Protein AF-A0A832LYG5-F1 (afdb_monomer_lite)

Structure (mmCIF, N/CA/C/O backbone):
data_AF-A0A832LYG5-F1
#
_entry.id   AF-A0A832LYG5-F1
#
loop_
_atom_site.group_PDB
_atom_site.id
_atom_site.type_symbol
_atom_site.label_atom_id
_atom_site.label_alt_id
_atom_site.label_comp_id
_atom_site.label_asym_id
_atom_site.label_entity_id
_atom_site.label_seq_id
_atom_site.pdbx_PDB_ins_code
_atom_site.Cartn_x
_atom_site.Cartn_y
_atom_site.Cartn_z
_atom_site.occupancy
_atom_site.B_iso_or_equiv
_atom_site.auth_seq_id
_atom_site.auth_comp_id
_atom_site.auth_asym_id
_atom_site.auth_atom_id
_atom_site.pdbx_PDB_model_num
AT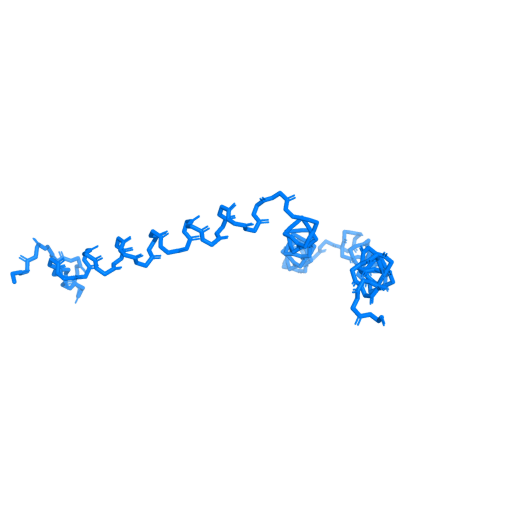OM 1 N N . MET A 1 1 ? -8.340 -6.563 -37.942 1.00 67.06 1 MET A N 1
ATOM 2 C CA . MET A 1 1 ? -7.545 -5.416 -38.422 1.00 67.06 1 MET A CA 1
ATOM 3 C C . MET A 1 1 ? -6.395 -5.212 -37.449 1.00 67.06 1 MET A C 1
ATOM 5 O O . MET A 1 1 ? -6.650 -4.949 -36.275 1.00 67.06 1 MET A O 1
ATOM 9 N N . GLU A 1 2 ? -5.165 -5.464 -37.894 1.00 76.25 2 GLU A N 1
ATOM 10 C CA . GLU A 1 2 ? -3.952 -5.181 -37.109 1.00 76.25 2 GLU A CA 1
ATOM 11 C C . GLU A 1 2 ? -3.703 -3.665 -37.135 1.00 76.25 2 GLU A C 1
ATOM 13 O O . GLU A 1 2 ? -3.885 -3.049 -38.182 1.00 76.25 2 GLU A O 1
ATOM 18 N N . LEU A 1 3 ? -3.363 -3.064 -35.991 1.00 74.75 3 LEU A N 1
ATOM 19 C CA . LEU A 1 3 ? -3.155 -1.618 -35.858 1.00 74.75 3 LEU A CA 1
ATOM 20 C C . LEU A 1 3 ? -1.670 -1.249 -35.952 1.00 74.75 3 LEU A C 1
ATOM 22 O O . LEU A 1 3 ? -1.302 -0.399 -36.755 1.00 74.75 3 LEU A O 1
ATOM 26 N N . PHE A 1 4 ? -0.815 -1.874 -35.138 1.00 78.56 4 PHE A N 1
ATOM 27 C CA . PHE A 1 4 ? 0.628 -1.610 -35.116 1.00 78.56 4 PHE A CA 1
ATOM 28 C C . PHE A 1 4 ? 1.407 -2.792 -34.524 1.00 78.56 4 PHE A C 1
ATOM 30 O O . PHE A 1 4 ? 0.884 -3.552 -33.709 1.00 78.56 4 PHE A O 1
ATOM 37 N N . LYS A 1 5 ? 2.668 -2.957 -34.941 1.00 78.69 5 LYS A N 1
ATOM 38 C CA . LYS A 1 5 ? 3.582 -3.995 -34.438 1.00 78.69 5 LYS A CA 1
ATOM 39 C C . LYS A 1 5 ? 4.720 -3.352 -33.648 1.00 78.69 5 LYS A C 1
ATOM 41 O O . LYS A 1 5 ? 5.399 -2.473 -34.168 1.00 78.69 5 LYS A O 1
ATOM 46 N N . ILE A 1 6 ? 4.926 -3.792 -32.407 1.00 80.75 6 ILE A N 1
ATOM 47 C CA . ILE A 1 6 ? 6.039 -3.385 -31.538 1.00 80.75 6 ILE A CA 1
ATOM 48 C C . ILE A 1 6 ? 6.928 -4.614 -31.337 1.00 80.75 6 ILE A C 1
ATOM 50 O O . ILE A 1 6 ? 6.648 -5.474 -30.502 1.00 80.75 6 ILE A O 1
ATOM 54 N N . GLY A 1 7 ? 7.983 -4.733 -32.145 1.00 83.69 7 GLY A N 1
ATOM 55 C CA . GLY A 1 7 ? 8.848 -5.916 -32.144 1.00 83.69 7 GLY A CA 1
ATOM 56 C C . GLY A 1 7 ? 8.066 -7.186 -32.498 1.00 83.69 7 GLY A C 1
ATOM 57 O O . GLY A 1 7 ? 7.599 -7.331 -33.624 1.00 83.69 7 GLY A O 1
ATOM 58 N N . PHE A 1 8 ? 7.906 -8.093 -31.531 1.00 83.12 8 PHE A N 1
ATOM 59 C CA . PHE A 1 8 ? 7.140 -9.340 -31.679 1.00 83.12 8 PHE A CA 1
ATOM 60 C C . PHE A 1 8 ? 5.651 -9.204 -31.308 1.00 83.12 8 PHE A C 1
ATOM 62 O O . PHE A 1 8 ? 4.868 -10.118 -31.566 1.00 83.12 8 PHE A O 1
ATOM 69 N N . LEU A 1 9 ? 5.236 -8.082 -30.711 1.00 79.38 9 LEU A N 1
ATOM 70 C CA . LEU A 1 9 ? 3.852 -7.851 -30.298 1.00 79.38 9 LEU A CA 1
ATOM 71 C C . LEU A 1 9 ? 3.068 -7.194 -31.429 1.00 79.38 9 LEU A C 1
ATOM 73 O O . LEU A 1 9 ? 3.393 -6.094 -31.872 1.00 79.38 9 LEU A O 1
ATOM 77 N N . THR A 1 10 ? 2.013 -7.862 -31.888 1.00 84.94 10 THR A N 1
ATOM 78 C CA . THR A 1 10 ? 1.077 -7.309 -32.870 1.00 84.94 10 THR A CA 1
ATOM 79 C C . THR A 1 10 ? -0.170 -6.838 -32.147 1.00 84.94 10 THR A C 1
ATOM 81 O O . THR A 1 10 ? -0.933 -7.667 -31.662 1.00 84.94 10 THR A O 1
ATOM 84 N N . VAL A 1 11 ? -0.375 -5.524 -32.087 1.00 87.06 11 VAL A N 1
ATOM 85 C CA . VAL A 1 11 ? -1.555 -4.931 -31.457 1.00 87.06 11 VAL A CA 1
ATOM 8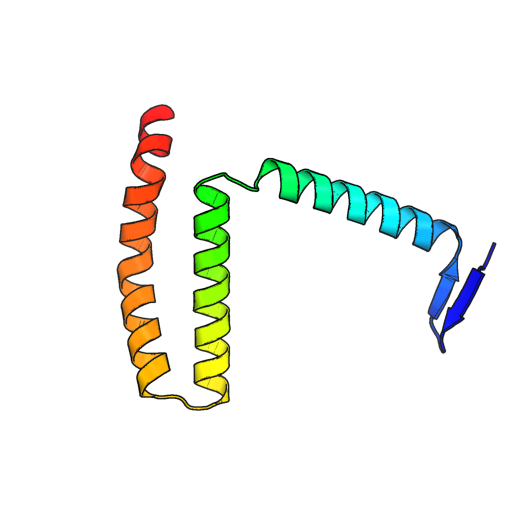6 C C . VAL A 1 11 ? -2.682 -4.870 -32.472 1.00 87.06 11 VAL A C 1
ATOM 88 O O . VAL A 1 11 ? -2.565 -4.271 -33.546 1.00 87.06 11 VAL A O 1
ATOM 91 N N . LYS A 1 12 ? -3.794 -5.509 -32.135 1.00 90.81 12 LYS A N 1
ATOM 92 C CA . LYS A 1 12 ? -5.029 -5.522 -32.910 1.00 90.81 12 LYS A CA 1
ATOM 93 C C . LYS A 1 12 ? -6.019 -4.530 -32.313 1.00 90.81 12 LYS A C 1
ATOM 95 O O . LYS A 1 12 ? -5.971 -4.204 -31.131 1.00 90.81 12 LYS A O 1
ATOM 100 N N . LEU A 1 13 ? -6.976 -4.090 -33.129 1.00 88.19 13 LEU A N 1
ATOM 101 C CA . LEU A 1 13 ? -8.071 -3.228 -32.661 1.00 88.19 13 LEU A CA 1
ATOM 102 C C . LEU A 1 13 ? -8.843 -3.857 -31.486 1.00 88.19 13 LEU A C 1
ATOM 104 O O . LEU A 1 13 ? -9.253 -3.147 -30.574 1.00 88.19 13 LEU A O 1
ATOM 108 N N . ILE A 1 14 ? -8.991 -5.186 -31.491 1.00 91.00 14 ILE A N 1
ATOM 109 C CA . ILE A 1 14 ? -9.654 -5.928 -30.412 1.00 91.00 14 ILE A CA 1
ATOM 110 C C . ILE A 1 14 ? -8.890 -5.811 -29.085 1.00 91.00 14 ILE A C 1
ATOM 112 O O . ILE A 1 14 ? -9.527 -5.649 -28.054 1.00 91.00 14 ILE A O 1
ATOM 116 N N . ASP A 1 15 ? -7.553 -5.793 -29.117 1.00 91.00 15 ASP A N 1
ATOM 117 C CA . ASP A 1 15 ? -6.719 -5.699 -27.913 1.00 91.00 15 ASP A CA 1
ATOM 118 C C . ASP A 1 15 ? -6.867 -4.318 -27.262 1.00 91.00 15 ASP A C 1
ATOM 120 O O . ASP A 1 15 ? -6.929 -4.191 -26.044 1.00 91.00 15 ASP A O 1
ATOM 124 N N . VAL A 1 16 ? -6.988 -3.264 -28.077 1.00 92.19 16 VAL A N 1
ATOM 125 C CA . VAL A 1 16 ? -7.239 -1.901 -27.585 1.00 92.19 16 VAL A CA 1
ATOM 126 C C . VAL A 1 16 ? -8.612 -1.805 -26.925 1.00 92.19 16 VAL A C 1
ATOM 128 O O . VAL A 1 16 ? -8.734 -1.244 -25.837 1.00 92.19 16 VAL A O 1
ATOM 131 N N . VAL A 1 17 ? -9.647 -2.354 -27.567 1.00 95.62 17 VAL A N 1
ATOM 132 C CA . VAL A 1 17 ? -11.007 -2.372 -27.008 1.00 95.62 17 VAL A CA 1
ATOM 133 C C . VAL A 1 17 ? -11.045 -3.174 -25.707 1.00 95.62 17 VAL A C 1
ATOM 135 O O . VAL A 1 17 ? -11.640 -2.710 -24.737 1.00 95.62 17 VAL A O 1
ATOM 138 N N . ASP A 1 18 ? -10.368 -4.318 -25.655 1.00 95.44 18 ASP A N 1
ATOM 139 C CA . ASP A 1 18 ? -10.265 -5.144 -24.452 1.00 95.44 18 ASP A CA 1
ATOM 140 C C . ASP A 1 18 ? -9.591 -4.387 -23.298 1.00 95.44 18 ASP A C 1
ATOM 142 O O . ASP A 1 18 ? -10.177 -4.237 -22.225 1.00 95.44 18 ASP A O 1
ATOM 146 N N . ILE A 1 19 ? -8.424 -3.775 -23.540 1.00 95.94 19 ILE A N 1
ATOM 147 C CA . ILE A 1 19 ? -7.724 -2.959 -22.536 1.00 95.94 19 ILE A CA 1
ATOM 148 C C . ILE A 1 19 ? -8.603 -1.805 -22.048 1.00 95.94 19 ILE A C 1
ATOM 150 O O . ILE A 1 19 ? -8.618 -1.521 -20.849 1.00 95.94 19 ILE A O 1
ATOM 154 N N . LEU A 1 20 ? -9.347 -1.137 -22.937 1.00 97.38 20 LEU A N 1
ATOM 155 C CA . LEU A 1 20 ? -10.255 -0.052 -22.555 1.00 97.38 20 LEU A CA 1
ATOM 156 C C . LEU A 1 20 ? -11.393 -0.545 -21.657 1.00 97.38 20 LEU A C 1
ATOM 158 O O . LEU A 1 20 ? -11.689 0.098 -20.648 1.00 97.38 20 LEU A O 1
ATOM 162 N N . ILE A 1 21 ? -12.005 -1.683 -21.989 1.00 97.75 21 ILE A N 1
ATOM 163 C CA . ILE A 1 21 ? -13.072 -2.291 -21.184 1.00 97.75 21 ILE A CA 1
ATOM 164 C C . ILE A 1 21 ? -12.529 -2.683 -19.808 1.00 97.75 21 ILE A C 1
ATOM 166 O O . ILE A 1 21 ? -13.086 -2.272 -18.787 1.00 97.75 21 ILE A O 1
ATOM 170 N N . VAL A 1 22 ? -11.415 -3.416 -19.767 1.00 97.81 22 VAL A N 1
ATOM 171 C CA . VAL A 1 22 ? -10.765 -3.841 -18.521 1.00 97.81 22 VAL A CA 1
ATOM 172 C C . VAL A 1 22 ? -10.393 -2.624 -17.670 1.00 97.81 22 VAL A C 1
ATOM 174 O O . VAL A 1 22 ? -10.747 -2.558 -16.491 1.00 97.81 22 VAL A O 1
ATOM 177 N N . SER A 1 23 ? -9.771 -1.607 -18.269 1.00 97.38 23 SER A N 1
ATOM 178 C CA . SER A 1 23 ? -9.395 -0.367 -17.578 1.00 97.38 23 SER A CA 1
ATOM 179 C C . SER A 1 23 ? -10.608 0.371 -17.010 1.00 97.38 23 SER A C 1
ATOM 181 O O . SER A 1 23 ? -10.554 0.863 -15.882 1.00 97.38 23 SER A O 1
ATOM 183 N N . TYR A 1 24 ? -11.722 0.426 -17.747 1.00 98.12 24 TYR A N 1
ATOM 184 C CA . TYR A 1 24 ? -12.958 1.043 -17.267 1.00 98.12 24 TYR A CA 1
ATOM 185 C C . TYR A 1 24 ? -13.541 0.301 -16.055 1.00 98.12 24 TYR A C 1
ATOM 187 O O . TYR A 1 24 ? -13.947 0.941 -15.079 1.00 98.12 24 TYR A O 1
ATOM 195 N N . ILE A 1 25 ? -13.538 -1.037 -16.077 1.00 97.81 25 ILE A N 1
ATOM 196 C CA . ILE A 1 25 ? -13.993 -1.870 -14.954 1.00 97.81 25 ILE A CA 1
ATOM 197 C C . ILE A 1 25 ? -13.133 -1.602 -13.715 1.00 97.81 25 ILE A C 1
ATOM 199 O O . ILE A 1 25 ? -13.672 -1.286 -12.652 1.00 97.81 25 ILE A O 1
ATOM 203 N N . PHE A 1 26 ? -11.804 -1.647 -13.851 1.00 96.75 26 PHE A N 1
ATOM 204 C CA . PHE A 1 26 ? -10.887 -1.351 -12.748 1.00 96.75 26 PHE A CA 1
ATOM 205 C C . PHE A 1 26 ? -11.066 0.068 -12.208 1.00 96.75 26 PHE A C 1
ATOM 207 O O . PHE A 1 26 ? -11.125 0.260 -10.993 1.00 96.75 26 PHE A O 1
ATOM 214 N N . TYR A 1 27 ? -11.216 1.064 -13.085 1.00 96.56 27 TYR A N 1
ATOM 215 C CA . TYR A 1 27 ? -11.480 2.440 -12.670 1.00 96.56 27 TYR A CA 1
ATOM 216 C C . TYR A 1 27 ? -12.780 2.548 -11.864 1.00 96.56 27 TYR A C 1
ATOM 218 O O . TYR A 1 27 ? -12.833 3.238 -10.841 1.00 96.56 27 TYR A O 1
ATOM 226 N N . ARG A 1 28 ? -13.833 1.841 -12.290 1.00 96.19 28 ARG A N 1
ATOM 227 C CA . ARG A 1 28 ? -15.110 1.831 -11.576 1.00 96.19 28 ARG A CA 1
ATOM 228 C C . ARG A 1 28 ? -14.985 1.160 -10.210 1.00 96.19 28 ARG A C 1
ATOM 230 O O . ARG A 1 28 ? -15.468 1.734 -9.238 1.00 96.19 28 ARG A O 1
ATOM 237 N N . LEU A 1 29 ? -14.307 0.015 -10.122 1.00 93.88 29 LEU A N 1
ATOM 238 C CA . LEU A 1 29 ? -14.026 -0.671 -8.855 1.00 93.88 29 LEU A CA 1
ATOM 239 C C . LEU A 1 29 ? -13.229 0.218 -7.900 1.00 93.88 29 LEU A C 1
ATOM 241 O O . LEU A 1 29 ? -13.634 0.404 -6.754 1.00 93.88 29 LEU A O 1
ATOM 245 N N . TYR A 1 30 ? -12.161 0.852 -8.389 1.00 93.56 30 TYR A N 1
ATOM 246 C CA . TYR A 1 30 ? -11.399 1.825 -7.613 1.00 93.56 30 TYR A CA 1
ATOM 247 C C . TYR A 1 30 ? -12.304 2.942 -7.090 1.00 93.56 30 TYR A C 1
ATOM 249 O O . TYR A 1 30 ? -12.262 3.253 -5.905 1.00 93.56 30 TYR A O 1
ATOM 257 N N . LYS A 1 31 ? -13.169 3.519 -7.933 1.00 94.12 31 LYS A N 1
ATOM 258 C CA . LYS A 1 31 ? -14.085 4.590 -7.518 1.00 94.12 31 LYS A CA 1
ATOM 259 C C . LYS A 1 31 ? -15.094 4.136 -6.456 1.00 94.12 31 LYS A C 1
ATOM 261 O O . LYS A 1 31 ? -15.445 4.946 -5.608 1.00 94.12 31 LYS A O 1
ATOM 266 N N . LEU A 1 32 ? -15.548 2.881 -6.502 1.00 91.81 32 LEU A N 1
ATOM 267 C CA . LEU A 1 32 ? -16.462 2.306 -5.506 1.00 91.81 32 LEU A CA 1
ATOM 268 C C . LEU A 1 32 ? -15.771 2.062 -4.159 1.00 91.81 32 LEU A C 1
ATOM 270 O O . LEU A 1 32 ? -16.366 2.292 -3.113 1.00 91.81 32 LEU A O 1
ATOM 274 N N . MET A 1 33 ? -14.518 1.607 -4.182 1.00 91.44 33 MET A N 1
ATOM 275 C CA . MET A 1 33 ? -13.748 1.339 -2.965 1.00 91.44 33 MET A CA 1
ATOM 276 C C . MET A 1 33 ? -13.156 2.619 -2.364 1.00 91.44 33 MET A C 1
ATOM 278 O O . MET A 1 33 ? -12.998 2.722 -1.146 1.00 91.44 33 MET A O 1
ATOM 282 N N . LYS A 1 34 ? -12.825 3.609 -3.199 1.00 90.00 34 LYS A N 1
ATOM 283 C CA . LYS A 1 34 ? -12.218 4.873 -2.781 1.00 90.00 34 LYS A CA 1
ATOM 284 C C . LYS A 1 34 ? -13.114 5.588 -1.772 1.00 90.00 34 LYS A C 1
ATOM 286 O O . LYS A 1 34 ? -14.277 5.862 -2.037 1.00 90.00 34 LYS A O 1
ATOM 291 N N . GLY A 1 35 ? -12.526 5.949 -0.635 1.00 88.25 35 GLY A N 1
ATOM 292 C CA . GLY A 1 35 ? -13.230 6.624 0.458 1.00 88.25 35 GLY A CA 1
ATOM 293 C C . GLY A 1 35 ? -13.814 5.673 1.502 1.00 88.25 35 GLY A C 1
ATOM 294 O O . GLY A 1 35 ? -14.287 6.142 2.531 1.00 88.25 35 GLY A O 1
ATOM 295 N N . THR A 1 36 ? -13.732 4.355 1.291 1.00 91.00 36 THR A N 1
ATOM 296 C CA . THR A 1 36 ? -14.033 3.379 2.344 1.00 91.00 36 THR A CA 1
ATOM 297 C C . THR A 1 36 ? -12.852 3.231 3.302 1.00 91.00 36 THR A C 1
ATOM 299 O O . THR A 1 36 ? -11.688 3.323 2.896 1.00 91.00 36 THR A O 1
ATOM 302 N N . ILE A 1 37 ? -13.155 2.946 4.569 1.00 88.19 37 ILE A N 1
ATOM 303 C CA . ILE A 1 37 ? -12.154 2.610 5.593 1.00 88.19 37 ILE A CA 1
ATOM 304 C C . ILE A 1 37 ? -11.322 1.403 5.131 1.00 88.19 37 ILE A C 1
ATOM 306 O O . ILE A 1 37 ? -10.096 1.429 5.197 1.00 88.19 37 ILE A O 1
ATOM 310 N N . ALA A 1 38 ? -11.972 0.392 4.544 1.00 86.88 38 ALA A N 1
ATOM 311 C CA . ALA A 1 38 ? -11.304 -0.787 3.997 1.00 86.88 38 ALA A CA 1
ATOM 312 C C . ALA A 1 38 ? -10.244 -0.438 2.936 1.00 86.88 38 ALA A C 1
ATOM 314 O O . ALA A 1 38 ? -9.143 -0.985 2.961 1.00 86.88 38 ALA A O 1
ATOM 315 N N . PHE A 1 39 ? -10.536 0.502 2.031 1.00 91.50 39 PHE A N 1
ATOM 316 C CA . PHE A 1 39 ? -9.572 0.931 1.017 1.00 91.50 39 PHE A CA 1
ATOM 317 C C . PHE A 1 39 ? -8.395 1.715 1.611 1.00 91.50 39 PHE A C 1
ATOM 319 O O . PHE A 1 39 ? -7.259 1.524 1.185 1.00 91.50 39 PHE A O 1
ATOM 326 N N . GLN A 1 40 ? -8.632 2.566 2.614 1.00 90.50 40 GLN A N 1
ATOM 327 C CA . GLN A 1 40 ? -7.553 3.273 3.321 1.00 90.50 40 GLN A CA 1
ATOM 328 C C . GLN A 1 40 ? -6.597 2.287 4.002 1.00 90.50 40 GLN A C 1
ATOM 330 O O . GLN A 1 40 ? -5.379 2.398 3.868 1.00 90.50 40 GLN A O 1
ATOM 335 N N . ILE A 1 41 ? -7.165 1.286 4.674 1.00 90.12 41 ILE A N 1
ATOM 336 C CA . ILE A 1 41 ? -6.427 0.217 5.343 1.00 90.12 41 ILE A CA 1
ATOM 337 C C . ILE A 1 41 ? -5.629 -0.624 4.336 1.00 90.12 41 ILE A C 1
ATOM 339 O O . ILE A 1 41 ? -4.456 -0.914 4.569 1.00 90.12 41 ILE A O 1
ATOM 343 N N . PHE A 1 42 ? -6.227 -0.966 3.192 1.00 91.25 42 PHE A N 1
ATOM 344 C CA . PHE A 1 42 ? -5.538 -1.677 2.114 1.00 91.25 42 PHE A CA 1
ATOM 345 C C . PHE A 1 42 ? -4.307 -0.909 1.613 1.00 91.25 42 PHE A C 1
ATOM 347 O O . PHE A 1 42 ? -3.223 -1.482 1.516 1.00 91.25 42 PHE A O 1
ATOM 354 N N . ILE A 1 43 ? -4.445 0.395 1.348 1.00 93.38 43 ILE A N 1
ATOM 355 C CA . ILE A 1 43 ? -3.322 1.236 0.911 1.00 93.38 43 ILE A CA 1
ATOM 356 C C . ILE A 1 43 ? -2.229 1.304 1.984 1.00 93.38 43 ILE A C 1
ATOM 358 O O . ILE A 1 43 ? -1.052 1.178 1.649 1.00 93.38 43 ILE A O 1
ATOM 362 N N . ALA A 1 44 ? -2.593 1.452 3.261 1.00 91.56 44 ALA A N 1
ATOM 363 C CA . ALA A 1 44 ? -1.627 1.450 4.358 1.00 91.56 44 ALA A CA 1
ATOM 364 C C . ALA A 1 44 ? -0.823 0.139 4.413 1.00 91.56 44 ALA A C 1
ATOM 366 O O . ALA A 1 44 ? 0.402 0.176 4.524 1.00 91.56 44 ALA A O 1
ATOM 367 N N . LEU A 1 45 ? -1.486 -1.010 4.259 1.00 92.00 45 LEU A N 1
ATOM 368 C CA . LEU A 1 45 ? -0.829 -2.318 4.230 1.00 92.00 45 LEU A CA 1
ATOM 369 C C . LEU A 1 45 ? 0.117 -2.462 3.032 1.00 92.00 45 LEU A C 1
ATOM 371 O O . LEU A 1 45 ? 1.262 -2.876 3.204 1.00 9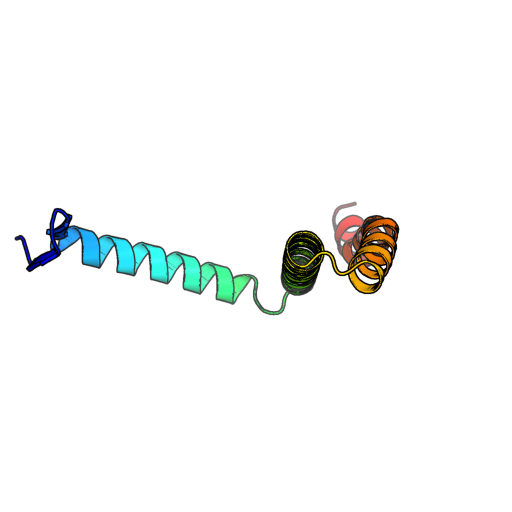2.00 45 LEU A O 1
ATOM 375 N N . VAL A 1 46 ? -0.329 -2.083 1.831 1.00 95.31 46 VAL A N 1
ATOM 376 C CA . VAL A 1 46 ? 0.512 -2.133 0.624 1.00 95.31 46 VAL A CA 1
ATOM 377 C C . VAL A 1 46 ? 1.754 -1.257 0.789 1.00 95.31 46 VAL A C 1
ATOM 379 O O . VAL A 1 46 ? 2.851 -1.685 0.435 1.00 95.31 46 VAL A O 1
ATOM 382 N N . LEU A 1 47 ? 1.607 -0.062 1.369 1.00 95.88 47 LEU A N 1
ATOM 383 C CA . LEU A 1 47 ? 2.735 0.827 1.645 1.00 95.88 47 LEU A CA 1
ATOM 384 C C . LEU A 1 47 ? 3.709 0.220 2.657 1.00 95.88 47 LEU A C 1
ATOM 386 O O . LEU A 1 47 ? 4.909 0.237 2.402 1.00 95.88 47 LEU A O 1
ATOM 390 N N . ILE A 1 48 ? 3.223 -0.343 3.768 1.00 94.56 48 ILE A N 1
ATOM 391 C CA . ILE A 1 48 ? 4.081 -0.989 4.776 1.00 94.56 48 ILE A CA 1
ATOM 392 C C . ILE A 1 48 ? 4.879 -2.132 4.143 1.00 94.56 48 ILE A C 1
ATOM 394 O O . ILE A 1 48 ? 6.093 -2.189 4.314 1.00 94.56 48 ILE A O 1
ATOM 398 N N . ILE A 1 49 ? 4.230 -3.001 3.363 1.00 94.50 49 ILE A N 1
ATOM 399 C CA . ILE A 1 49 ? 4.911 -4.103 2.670 1.00 94.50 49 ILE A CA 1
ATOM 400 C C . ILE A 1 49 ? 5.937 -3.560 1.671 1.00 94.50 49 ILE A C 1
ATOM 402 O O . ILE A 1 49 ? 7.081 -4.009 1.665 1.00 94.50 49 ILE A O 1
ATOM 406 N N . GLY A 1 50 ? 5.558 -2.571 0.858 1.00 97.06 50 GLY A N 1
ATOM 407 C CA . GLY A 1 50 ? 6.454 -1.946 -0.114 1.00 97.06 50 GLY A CA 1
ATOM 408 C C . GLY A 1 50 ? 7.697 -1.343 0.541 1.00 97.06 50 GLY A C 1
ATOM 409 O O . GLY A 1 50 ? 8.816 -1.616 0.109 1.00 97.06 50 GLY A O 1
ATOM 410 N N . PHE A 1 51 ? 7.526 -0.587 1.627 1.00 96.94 51 PHE A N 1
ATOM 411 C CA . PHE A 1 51 ? 8.648 -0.024 2.377 1.00 96.94 51 PHE A CA 1
ATOM 412 C C . PHE A 1 51 ? 9.489 -1.091 3.075 1.00 96.94 51 PHE A C 1
ATOM 414 O O . PHE A 1 51 ? 10.707 -0.945 3.109 1.00 96.94 51 PHE A O 1
ATOM 421 N N . SER A 1 52 ? 8.887 -2.172 3.575 1.00 94.75 52 SER A N 1
ATOM 422 C CA . SER A 1 52 ? 9.632 -3.294 4.156 1.00 94.75 52 SER A CA 1
ATOM 423 C C . SER A 1 52 ? 10.524 -3.969 3.117 1.00 94.75 52 SER A C 1
ATOM 425 O O . SER A 1 52 ? 11.693 -4.232 3.396 1.00 94.75 52 SER A O 1
ATOM 427 N N . LEU A 1 53 ? 10.017 -4.182 1.898 1.00 96.50 53 LEU A N 1
ATOM 428 C CA . LEU A 1 53 ? 10.808 -4.732 0.794 1.00 96.50 53 LEU A CA 1
ATOM 429 C C . LEU A 1 53 ? 11.953 -3.793 0.404 1.00 96.50 53 LEU A C 1
ATOM 431 O O . LEU A 1 53 ? 13.091 -4.236 0.267 1.00 96.50 53 LEU A O 1
ATOM 435 N N . ILE A 1 54 ? 11.681 -2.490 0.282 1.00 97.69 54 ILE A N 1
ATOM 436 C CA . ILE A 1 54 ? 12.717 -1.488 -0.010 1.00 97.69 54 ILE A CA 1
ATOM 437 C C . ILE A 1 54 ? 13.779 -1.473 1.096 1.00 97.69 54 ILE A C 1
ATOM 439 O O . ILE A 1 54 ? 14.973 -1.488 0.802 1.00 97.69 54 ILE A O 1
ATOM 443 N N . ALA A 1 55 ? 13.363 -1.487 2.365 1.00 97.25 55 ALA A N 1
ATOM 444 C CA . ALA A 1 55 ? 14.268 -1.514 3.508 1.00 97.25 55 ALA A CA 1
ATOM 445 C C . ALA A 1 55 ? 15.146 -2.771 3.506 1.00 97.25 55 ALA A C 1
ATOM 447 O O . ALA A 1 55 ? 16.336 -2.677 3.790 1.00 97.25 55 ALA A O 1
ATOM 448 N N . GLN A 1 56 ? 14.590 -3.926 3.137 1.00 95.12 56 GLN A N 1
ATOM 449 C CA . GLN A 1 56 ? 15.336 -5.176 3.033 1.00 95.12 56 GLN A CA 1
ATOM 450 C C . GLN A 1 56 ? 16.355 -5.139 1.887 1.00 95.12 56 GLN A C 1
ATOM 452 O O . GLN A 1 56 ? 17.519 -5.469 2.099 1.00 95.12 56 GLN A O 1
ATOM 457 N N . VAL A 1 57 ? 15.948 -4.688 0.696 1.00 97.75 57 VAL A N 1
ATOM 458 C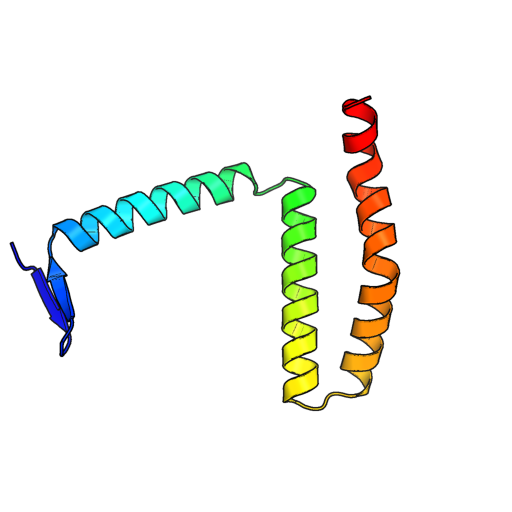 CA . VAL A 1 57 ? 16.830 -4.595 -0.483 1.00 97.75 57 VAL A CA 1
ATOM 459 C C . VAL A 1 57 ? 17.994 -3.634 -0.235 1.00 97.75 57 VAL A C 1
ATOM 461 O O . VAL A 1 57 ? 19.124 -3.908 -0.632 1.00 97.75 57 VAL A O 1
ATOM 464 N N . LEU A 1 58 ? 17.731 -2.522 0.451 1.00 97.88 58 LEU A N 1
ATOM 465 C CA . LEU A 1 58 ? 18.735 -1.511 0.779 1.00 97.88 58 LEU A CA 1
ATOM 466 C C . LEU A 1 58 ? 19.472 -1.782 2.105 1.00 97.88 58 LEU A C 1
ATOM 468 O O . LEU A 1 58 ? 20.305 -0.971 2.504 1.00 97.88 58 LEU A O 1
ATOM 472 N N . ASN A 1 59 ? 19.188 -2.896 2.794 1.00 96.38 59 ASN A N 1
ATOM 473 C CA . ASN A 1 59 ? 19.748 -3.243 4.109 1.00 96.38 59 ASN A CA 1
ATOM 474 C C . ASN A 1 59 ? 19.573 -2.150 5.190 1.00 96.38 59 ASN A C 1
ATOM 476 O O . ASN A 1 59 ? 20.435 -1.940 6.046 1.00 96.38 59 ASN A O 1
ATOM 480 N N . LEU A 1 60 ? 18.434 -1.453 5.187 1.00 98.12 60 LEU A N 1
ATOM 481 C CA . LEU A 1 60 ? 18.109 -0.406 6.156 1.00 98.12 60 LEU A CA 1
ATOM 482 C C . LEU A 1 60 ? 17.652 -1.016 7.490 1.00 98.12 60 LEU A C 1
ATOM 484 O O . LEU A 1 60 ? 16.460 -1.216 7.721 1.00 98.12 60 LEU A O 1
ATOM 488 N N . GLN A 1 61 ? 18.600 -1.275 8.393 1.00 95.69 61 GLN A N 1
ATOM 489 C CA . GLN A 1 61 ? 18.346 -1.974 9.663 1.00 95.69 61 GLN A CA 1
ATOM 490 C C . GLN A 1 61 ? 17.343 -1.253 10.578 1.00 95.69 61 GLN A C 1
ATOM 492 O O . GLN A 1 61 ? 16.405 -1.873 11.072 1.00 95.69 61 GLN A O 1
ATOM 497 N N . ALA A 1 62 ? 17.501 0.060 10.781 1.00 97.25 62 ALA A N 1
ATOM 498 C CA . ALA A 1 62 ? 16.615 0.828 11.659 1.00 97.25 62 ALA A CA 1
ATOM 499 C C . ALA A 1 62 ? 15.177 0.901 11.116 1.00 97.25 62 ALA A C 1
ATOM 501 O O . ALA A 1 62 ? 14.217 0.707 11.862 1.00 97.25 62 ALA A O 1
ATOM 502 N N . LEU A 1 63 ? 15.029 1.136 9.807 1.00 96.25 63 LEU A N 1
ATOM 503 C CA . LEU A 1 63 ? 13.722 1.188 9.152 1.00 96.25 63 LEU A CA 1
ATOM 504 C C . LEU A 1 63 ? 13.052 -0.191 9.142 1.00 96.25 63 LEU A C 1
ATOM 506 O O . LEU A 1 63 ? 11.873 -0.290 9.463 1.00 96.25 63 LEU A O 1
ATOM 510 N N . GLY A 1 64 ? 13.803 -1.252 8.833 1.00 95.69 64 GLY A N 1
ATOM 511 C CA . GLY A 1 64 ? 13.301 -2.625 8.872 1.00 95.69 64 GLY A CA 1
ATOM 512 C C . GLY A 1 64 ? 12.826 -3.031 10.268 1.00 95.69 64 GLY A C 1
ATOM 513 O O . GLY A 1 64 ? 11.727 -3.566 10.409 1.00 95.69 64 GLY A O 1
ATOM 514 N N . TRP A 1 65 ? 13.596 -2.699 11.311 1.00 95.75 65 TRP A N 1
ATOM 515 C CA . TRP A 1 65 ? 13.179 -2.919 12.697 1.00 95.75 65 TRP A CA 1
ATOM 516 C C . TRP A 1 65 ? 11.883 -2.166 13.022 1.00 95.75 65 TRP A C 1
ATOM 518 O O . TRP A 1 65 ? 10.938 -2.768 13.527 1.00 95.75 65 TRP A O 1
ATOM 528 N N . PHE A 1 66 ? 11.789 -0.881 12.674 1.00 95.88 66 PHE A N 1
ATOM 529 C CA . PHE A 1 66 ? 10.589 -0.075 12.915 1.00 95.88 66 PHE A CA 1
ATOM 530 C C . PHE A 1 66 ? 9.343 -0.632 12.206 1.00 95.88 66 PHE A C 1
ATOM 532 O O . PHE A 1 66 ? 8.293 -0.800 12.830 1.00 95.88 66 PHE A O 1
ATOM 539 N N . LEU A 1 67 ? 9.463 -0.973 10.919 1.00 95.06 67 LEU A N 1
ATOM 540 C CA . LEU A 1 67 ? 8.365 -1.542 10.133 1.00 95.06 67 LEU A CA 1
ATOM 541 C C . LEU A 1 67 ? 7.929 -2.921 10.655 1.00 95.06 67 LEU A C 1
ATOM 543 O O . LEU A 1 67 ? 6.733 -3.223 10.642 1.00 95.06 67 LEU A O 1
ATOM 547 N N . SER A 1 68 ? 8.858 -3.727 11.185 1.00 92.88 68 SER A N 1
ATOM 548 C CA . SER A 1 68 ? 8.529 -4.990 11.863 1.00 92.88 68 SER A CA 1
ATOM 549 C C . SER A 1 68 ? 7.622 -4.754 13.072 1.00 92.88 68 SER A C 1
ATOM 551 O 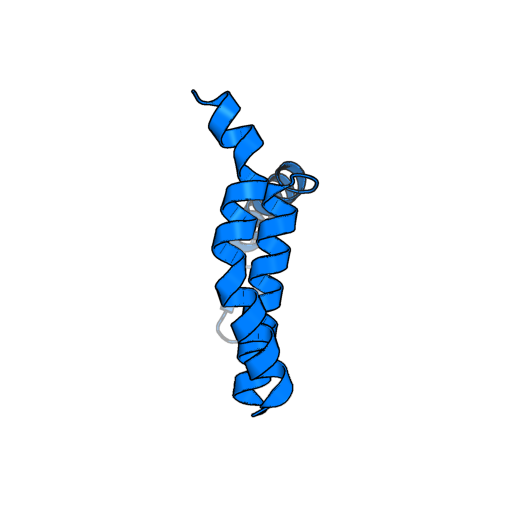O . SER A 1 68 ? 6.585 -5.403 13.197 1.00 92.88 68 SER A O 1
ATOM 553 N N . ARG A 1 69 ? 7.939 -3.761 13.917 1.00 94.50 69 ARG A N 1
ATOM 554 C CA . ARG A 1 69 ? 7.124 -3.428 15.102 1.00 94.50 69 ARG A CA 1
ATOM 555 C C . ARG A 1 69 ? 5.722 -2.952 14.733 1.00 94.50 69 ARG A C 1
ATOM 557 O O . ARG A 1 69 ? 4.759 -3.315 15.402 1.00 94.50 69 ARG A O 1
ATOM 564 N N . ILE A 1 70 ? 5.585 -2.178 13.654 1.00 92.81 70 ILE A N 1
ATOM 565 C CA . ILE A 1 70 ? 4.266 -1.788 13.132 1.00 92.81 70 ILE A CA 1
ATOM 566 C C . ILE A 1 70 ? 3.482 -3.024 12.677 1.00 92.81 70 ILE A C 1
ATOM 568 O O . ILE A 1 70 ? 2.303 -3.164 13.002 1.00 92.81 70 ILE A O 1
ATOM 572 N N . THR A 1 71 ? 4.137 -3.932 11.952 1.00 90.88 71 THR A N 1
ATOM 573 C CA . THR A 1 71 ? 3.506 -5.144 11.411 1.00 90.88 71 THR A CA 1
ATOM 574 C C . THR A 1 71 ? 3.042 -6.100 12.519 1.00 90.88 71 THR A C 1
ATOM 576 O O . THR A 1 71 ? 1.997 -6.732 12.381 1.00 90.88 71 THR A O 1
ATOM 579 N N . GLU A 1 72 ? 3.752 -6.160 13.651 1.00 91.31 72 GLU A N 1
ATOM 580 C CA . GLU A 1 72 ? 3.350 -6.939 14.836 1.00 91.31 72 GLU A CA 1
ATOM 581 C C . GLU A 1 72 ? 2.014 -6.459 15.440 1.00 91.31 72 GLU A C 1
ATOM 583 O O . GLU A 1 72 ? 1.187 -7.272 15.849 1.00 91.31 72 GLU A O 1
ATOM 588 N N . ILE A 1 73 ? 1.773 -5.143 15.476 1.00 91.62 73 ILE A N 1
ATOM 589 C CA . ILE A 1 73 ? 0.575 -4.542 16.100 1.00 91.62 73 ILE A CA 1
ATOM 590 C C . ILE A 1 73 ? -0.580 -4.401 15.091 1.00 91.62 73 ILE A C 1
ATOM 592 O O . ILE A 1 73 ? -1.751 -4.298 15.467 1.00 91.62 73 ILE A O 1
ATOM 596 N N . TRP A 1 74 ? -0.269 -4.437 13.796 1.00 88.69 74 TRP A N 1
ATOM 597 C CA . TRP A 1 74 ? -1.212 -4.230 12.700 1.00 88.69 74 TRP A CA 1
ATOM 598 C C . TRP A 1 74 ? -2.458 -5.131 12.771 1.00 88.69 74 TRP A C 1
ATOM 600 O O . TRP A 1 74 ? -3.556 -4.645 12.518 1.00 88.69 74 TRP A O 1
ATOM 610 N N . VAL A 1 75 ? -2.328 -6.410 13.151 1.00 87.94 75 VAL A N 1
ATOM 611 C CA . VAL A 1 75 ? -3.479 -7.336 13.232 1.00 87.94 75 VAL A CA 1
ATOM 612 C C . VAL A 1 75 ? -4.510 -6.851 14.252 1.00 87.94 75 VAL A C 1
ATOM 614 O O . VAL A 1 75 ? -5.712 -6.890 13.996 1.00 87.94 75 VAL A O 1
ATOM 617 N N . ILE A 1 76 ? -4.047 -6.340 15.392 1.00 91.00 76 ILE A N 1
ATOM 618 C CA . ILE A 1 76 ? -4.917 -5.795 16.437 1.00 91.00 76 ILE A CA 1
ATOM 619 C C . ILE A 1 76 ? -5.589 -4.516 15.930 1.00 91.00 76 ILE A C 1
ATOM 621 O O . ILE A 1 76 ? -6.801 -4.363 16.070 1.00 91.00 76 ILE A O 1
ATOM 625 N N . ALA A 1 77 ? -4.823 -3.625 15.291 1.00 87.94 77 ALA A N 1
ATOM 626 C CA . ALA A 1 77 ? -5.366 -2.411 14.688 1.00 87.94 77 ALA A CA 1
ATOM 627 C C . ALA A 1 77 ? -6.436 -2.735 13.632 1.00 87.94 77 ALA A C 1
ATOM 629 O O . ALA A 1 77 ? -7.493 -2.112 13.625 1.00 87.94 77 ALA A O 1
ATOM 630 N N . PHE A 1 78 ? -6.205 -3.749 12.795 1.00 88.69 78 PHE A N 1
ATOM 631 C CA . PHE A 1 78 ? -7.172 -4.236 11.817 1.00 88.69 78 PHE A CA 1
ATOM 632 C C . PHE A 1 78 ? -8.463 -4.710 12.496 1.00 88.69 78 PHE A C 1
ATOM 634 O O . PHE A 1 78 ? -9.539 -4.237 12.145 1.00 88.69 78 PHE A O 1
ATOM 641 N N . ILE A 1 79 ? -8.376 -5.578 13.509 1.00 88.62 79 ILE A N 1
ATOM 642 C CA . ILE A 1 79 ? -9.558 -6.072 14.235 1.00 88.62 79 ILE A CA 1
ATOM 643 C C . ILE A 1 79 ? -10.369 -4.917 14.832 1.00 88.62 79 ILE A C 1
ATOM 645 O O . ILE A 1 79 ? -11.588 -4.902 14.691 1.00 88.62 79 ILE A O 1
ATOM 649 N N . ILE A 1 80 ? -9.711 -3.946 15.471 1.00 89.56 80 ILE A N 1
ATOM 650 C CA . ILE A 1 80 ? -10.377 -2.782 16.077 1.00 89.56 80 ILE A CA 1
ATOM 651 C C . ILE A 1 80 ? -11.053 -1.921 15.006 1.00 89.56 80 ILE A C 1
ATOM 65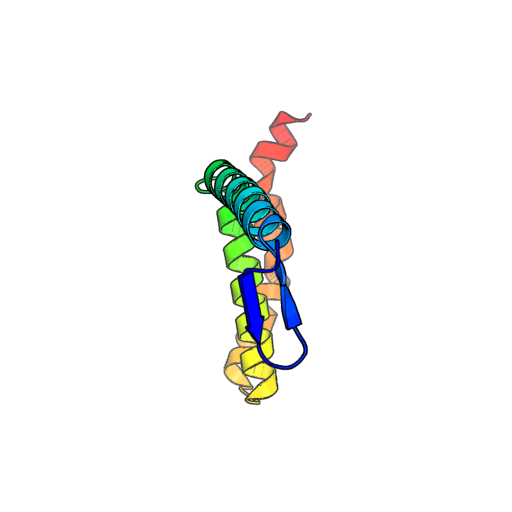3 O O . ILE A 1 80 ? -12.199 -1.511 15.177 1.00 89.56 80 ILE A O 1
ATOM 657 N N . LEU A 1 81 ? -10.367 -1.660 13.892 1.00 86.38 81 LEU A N 1
ATOM 658 C CA . LEU A 1 81 ? -10.897 -0.830 12.811 1.00 86.38 81 LEU A CA 1
ATOM 659 C C . LEU A 1 81 ? -12.099 -1.467 12.112 1.00 86.38 81 LEU A C 1
ATOM 661 O O . LEU A 1 81 ? -13.003 -0.737 11.726 1.00 86.38 81 LEU A O 1
ATOM 665 N N . PHE A 1 82 ? -12.115 -2.796 11.979 1.00 87.06 82 PHE A N 1
ATOM 666 C CA . PHE A 1 82 ? -13.230 -3.557 11.401 1.00 87.06 82 PHE A CA 1
ATOM 667 C C . PHE A 1 82 ? -14.280 -3.991 12.435 1.00 87.06 82 PHE A C 1
ATOM 669 O O . PHE A 1 82 ? -15.286 -4.615 12.089 1.00 87.06 82 PHE A O 1
ATOM 676 N N . GLN A 1 83 ? -14.067 -3.691 13.717 1.00 88.75 83 GLN A N 1
ATOM 677 C CA . GLN A 1 83 ? -14.998 -4.042 14.785 1.00 88.75 83 GLN A CA 1
ATOM 678 C C . GLN A 1 83 ? -16.416 -3.480 14.557 1.00 88.75 83 GLN A C 1
ATOM 680 O O . GLN A 1 83 ? -17.377 -4.224 14.784 1.00 88.75 83 GLN A O 1
ATOM 685 N N . PRO A 1 84 ? -16.605 -2.219 14.106 1.00 83.44 84 PRO A N 1
ATOM 686 C CA . PRO A 1 84 ? -17.935 -1.677 13.824 1.00 83.44 84 PRO A CA 1
ATOM 687 C C . PRO A 1 84 ? -18.684 -2.468 12.747 1.00 83.44 84 PRO A C 1
ATOM 689 O O . PRO A 1 84 ? -19.893 -2.665 12.863 1.00 83.44 84 PRO A O 1
ATOM 692 N N . GLU A 1 85 ? -17.982 -2.938 11.719 1.00 82.38 85 GLU A N 1
ATOM 693 C CA . GLU A 1 85 ? -18.531 -3.732 10.622 1.00 82.38 85 GLU A CA 1
ATOM 694 C C . GLU A 1 85 ? -18.879 -5.150 11.084 1.00 82.38 85 GLU A C 1
ATOM 696 O O . GLU A 1 85 ? -19.980 -5.616 10.804 1.00 82.38 85 GLU A O 1
ATOM 701 N N . LEU A 1 86 ? -17.998 -5.804 11.853 1.00 76.69 86 LEU A N 1
ATOM 702 C CA . LEU A 1 86 ? -18.257 -7.129 12.436 1.00 76.69 86 LEU A CA 1
ATOM 703 C C . LEU A 1 86 ? -19.497 -7.121 13.333 1.00 76.69 86 LEU A C 1
ATOM 705 O O . LEU A 1 86 ? -20.314 -8.034 13.276 1.00 76.69 86 LEU A O 1
ATOM 709 N N . ARG A 1 87 ? -19.674 -6.057 14.122 1.00 83.75 87 ARG A N 1
ATOM 710 C CA . ARG A 1 87 ? -20.853 -5.893 14.977 1.00 83.75 87 ARG A CA 1
ATOM 711 C C . ARG A 1 87 ? -22.145 -5.703 14.181 1.00 83.75 87 ARG A C 1
ATOM 713 O O . ARG A 1 87 ? -23.198 -6.061 14.680 1.00 83.75 87 ARG A O 1
ATOM 720 N N . ARG A 1 88 ? -22.087 -5.124 12.979 1.00 78.38 88 ARG A N 1
ATOM 721 C CA . ARG A 1 88 ? -23.268 -4.932 12.116 1.00 78.38 88 ARG A CA 1
ATOM 722 C C . ARG A 1 88 ? -23.727 -6.219 11.424 1.00 78.38 88 ARG A C 1
ATOM 724 O O . ARG A 1 88 ? -24.815 -6.222 10.860 1.00 78.38 88 ARG A O 1
ATOM 731 N N . LEU A 1 89 ? -22.893 -7.261 11.416 1.00 75.25 89 LEU A N 1
ATOM 732 C CA . LEU A 1 89 ? -23.189 -8.563 10.809 1.00 75.25 89 LEU A CA 1
ATOM 733 C C . LEU A 1 89 ? -23.773 -9.582 11.806 1.00 75.25 89 LEU A C 1
ATOM 735 O O . LEU A 1 89 ? -24.289 -10.606 11.361 1.00 75.25 89 LEU A O 1
ATOM 739 N N . LEU A 1 90 ? -23.661 -9.316 13.113 1.00 66.94 90 LEU A N 1
ATOM 740 C CA . LEU A 1 90 ? -24.251 -10.090 14.214 1.00 66.94 90 LEU A CA 1
ATOM 741 C C . LEU A 1 90 ? -25.635 -9.540 14.574 1.00 66.94 90 LEU A C 1
ATOM 743 O O . LEU A 1 90 ? -26.514 -10.367 14.894 1.00 66.94 90 LEU A O 1
#

Sequence (90 aa):
MELFKIGFLTVKLIDVVDILIVSYIFYRLYKLMKGTIAFQIFIALVLIIGFSLIAQVLNLQALGWFLSRITEIWVIAFIILFQPELRRLL

pLDDT: mean 90.47, std 6.95, range [66.94, 98.12]

Secondary structure (DSSP, 8-state):
-EEEEETTEEEEHHHHHHHHHHHHHHHHHHHHHTTSHHHHHHHHHHHHHHHHHHHHHTT-HHHHHHHHHHHHHHHHHHHHHHHHHHHHH-

Foldseek 3Di:
DFDDDDPPDTHDPVNVVVCVVVVVVVVVVCVVCPPDPVVVLVVVVVVLVVQLVVCVVVVVPVSNVVSVVCVVCSVVVVCVSCVVVVVVVD

Radius of gyration: 20.57 Å; chains: 1; bounding box: 44×17×55 Å